Protein 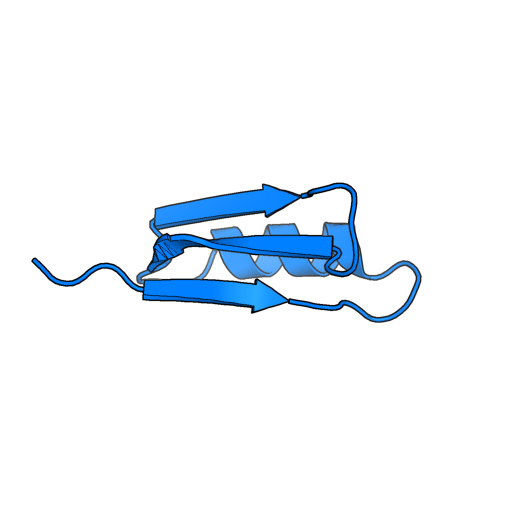AF-A0A932S234-F1 (afdb_monomer_lite)

Radius of gyration: 10.26 Å; chains: 1; bounding box: 23×23×27 Å

Secondary structure (DSSP, 8-state):
----EEEEPPPTT-HHHHHHHHHTSTT--EEEE-SSS-SEEEE-

Foldseek 3Di:
DDKDKDFAADDPPCLVVVQVVLVPDPPWPDWDQDPDPGGIITID

Structure (mmCIF, N/CA/C/O backbone):
data_AF-A0A932S234-F1
#
_entry.id   AF-A0A932S234-F1
#
loop_
_atom_site.group_PDB
_atom_site.id
_atom_site.type_symbol
_atom_site.label_atom_id
_atom_site.label_alt_id
_atom_site.label_comp_id
_atom_site.label_asym_id
_atom_site.label_entity_id
_atom_site.label_seq_id
_atom_site.pdbx_PDB_ins_code
_atom_site.Cartn_x
_atom_site.Cartn_y
_atom_site.Cartn_z
_atom_site.occupancy
_atom_site.B_iso_or_equiv
_atom_site.auth_seq_id
_atom_site.auth_comp_id
_atom_site.auth_asym_id
_atom_site.auth_atom_id
_atom_site.pdbx_PDB_model_num
ATOM 1 N N . MET A 1 1 ? -14.506 1.227 15.982 1.00 75.88 1 MET A N 1
ATOM 2 C CA . MET A 1 1 ? -14.176 1.649 14.604 1.00 75.88 1 MET A CA 1
ATOM 3 C C . MET A 1 1 ? -13.676 0.424 13.864 1.00 75.88 1 MET A C 1
ATOM 5 O O . MET A 1 1 ? -12.975 -0.366 14.486 1.00 75.88 1 MET A O 1
ATOM 9 N N . ILE A 1 2 ? -14.103 0.220 12.620 1.00 88.88 2 ILE A N 1
ATOM 10 C CA . ILE A 1 2 ? -13.671 -0.918 11.795 1.00 88.88 2 ILE A CA 1
ATOM 11 C C . ILE A 1 2 ? -12.361 -0.523 11.118 1.00 88.88 2 ILE A C 1
ATOM 13 O O . ILE A 1 2 ? -12.234 0.625 10.708 1.00 88.88 2 ILE A O 1
ATOM 17 N N . LYS A 1 3 ? -11.418 -1.462 11.038 1.00 91.25 3 LYS A N 1
ATOM 18 C CA . LYS A 1 3 ? -10.192 -1.331 10.251 1.00 91.25 3 LYS A CA 1
ATOM 19 C C . LYS A 1 3 ? -10.234 -2.337 9.114 1.00 91.25 3 LYS A C 1
ATOM 21 O O . LYS A 1 3 ? -10.584 -3.497 9.357 1.00 91.25 3 LYS A O 1
ATOM 26 N N . ALA A 1 4 ? -9.870 -1.913 7.914 1.00 96.38 4 ALA A N 1
ATOM 27 C CA . ALA A 1 4 ? -9.661 -2.803 6.784 1.00 96.38 4 ALA A CA 1
ATOM 28 C C . ALA A 1 4 ? -8.199 -2.742 6.334 1.00 96.38 4 ALA A C 1
ATOM 30 O O . ALA A 1 4 ? -7.599 -1.673 6.284 1.00 96.38 4 ALA A O 1
ATOM 31 N N . TYR A 1 5 ? -7.646 -3.906 5.994 1.00 97.19 5 TYR A N 1
ATOM 32 C CA . TYR A 1 5 ? -6.313 -4.019 5.415 1.00 97.19 5 TYR A CA 1
ATOM 33 C C . TYR A 1 5 ? -6.431 -4.569 4.002 1.00 97.19 5 TYR A C 1
ATOM 35 O O . TYR A 1 5 ? -7.005 -5.641 3.795 1.00 97.19 5 TYR A O 1
ATOM 43 N N . VAL A 1 6 ? -5.899 -3.828 3.035 1.00 97.31 6 VAL A N 1
ATOM 44 C CA . VAL A 1 6 ? -5.912 -4.202 1.620 1.00 97.31 6 VAL A CA 1
ATOM 45 C C . VAL A 1 6 ? -4.492 -4.559 1.199 1.00 97.31 6 VAL A C 1
ATOM 47 O O . VAL A 1 6 ? -3.573 -3.756 1.346 1.00 97.31 6 VAL A O 1
ATOM 50 N N . LEU A 1 7 ? -4.330 -5.778 0.688 1.00 97.88 7 LEU A N 1
ATOM 51 C CA . LEU A 1 7 ? -3.082 -6.302 0.136 1.00 97.88 7 LEU A CA 1
ATOM 52 C C . LEU A 1 7 ? -3.119 -6.127 -1.380 1.00 97.88 7 LEU A C 1
ATOM 54 O O . LEU A 1 7 ? -4.087 -6.542 -2.020 1.00 97.88 7 LEU A O 1
ATOM 58 N N . ILE A 1 8 ? -2.099 -5.486 -1.942 1.00 97.31 8 ILE A N 1
ATOM 59 C CA . ILE A 1 8 ? -2.081 -5.094 -3.351 1.00 97.31 8 ILE A CA 1
ATOM 60 C C . ILE A 1 8 ? -0.837 -5.673 -4.021 1.00 97.31 8 ILE A C 1
ATOM 62 O O . ILE A 1 8 ? 0.288 -5.408 -3.598 1.00 97.31 8 ILE A O 1
ATOM 66 N N . GLU A 1 9 ? -1.061 -6.430 -5.091 1.00 97.31 9 GLU A N 1
ATOM 67 C CA . GLU A 1 9 ? -0.044 -6.785 -6.081 1.00 97.31 9 GLU A CA 1
ATOM 68 C C . GLU A 1 9 ? -0.086 -5.735 -7.199 1.00 97.31 9 GLU A C 1
ATOM 70 O O . GLU A 1 9 ? -1.144 -5.460 -7.777 1.00 97.31 9 GLU A O 1
ATOM 75 N N . ALA A 1 10 ? 1.044 -5.087 -7.455 1.00 95.06 10 ALA A N 1
ATOM 76 C CA . ALA A 1 10 ? 1.182 -4.047 -8.457 1.00 95.06 10 ALA A CA 1
ATOM 77 C C . ALA A 1 10 ? 1.791 -4.616 -9.742 1.00 95.06 10 ALA A C 1
ATO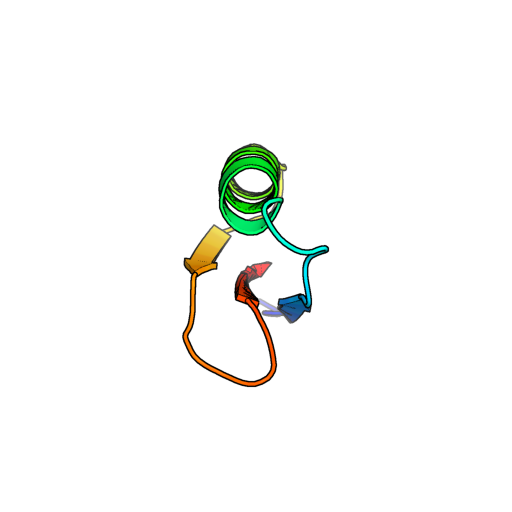M 79 O O . ALA A 1 10 ? 2.595 -5.543 -9.736 1.00 95.06 10 ALA A O 1
ATOM 80 N N . GLU A 1 11 ? 1.456 -4.008 -10.880 1.00 95.50 11 GLU A N 1
ATOM 81 C CA . GLU A 1 11 ? 2.163 -4.331 -12.118 1.00 95.50 11 GLU A CA 1
ATOM 82 C C . GLU A 1 11 ? 3.660 -3.971 -11.995 1.00 95.50 11 GLU A C 1
ATOM 84 O O . GLU A 1 11 ? 3.994 -2.945 -11.382 1.00 95.50 11 GLU A O 1
ATOM 89 N N . PRO A 1 12 ? 4.570 -4.745 -12.623 1.00 93.44 12 PRO A N 1
ATOM 90 C CA . PRO A 1 12 ? 6.006 -4.509 -12.529 1.00 93.44 12 PRO A CA 1
ATOM 91 C C . PRO A 1 12 ? 6.396 -3.058 -12.838 1.00 93.44 12 PRO A C 1
ATOM 93 O O . PRO A 1 12 ? 6.038 -2.500 -13.877 1.00 93.44 12 PRO A O 1
ATOM 96 N N . GLY A 1 13 ? 7.144 -2.441 -11.921 1.00 94.19 13 GLY A N 1
ATOM 97 C CA . GLY A 1 13 ? 7.615 -1.057 -12.043 1.00 94.19 13 GLY A CA 1
ATOM 98 C C . GLY A 1 13 ? 6.578 0.023 -11.710 1.00 94.19 13 GLY A C 1
ATOM 99 O O . GLY A 1 13 ? 6.910 1.206 -11.791 1.00 94.19 13 GLY A O 1
ATOM 100 N N . LYS A 1 14 ? 5.345 -0.335 -11.319 1.00 96.31 14 LYS A N 1
ATOM 101 C CA . LYS A 1 14 ? 4.298 0.635 -10.942 1.00 96.31 14 LYS A CA 1
ATOM 102 C C . LYS A 1 14 ? 4.118 0.831 -9.439 1.00 96.31 14 LYS A C 1
ATOM 104 O O . LYS A 1 14 ? 3.405 1.760 -9.064 1.00 96.31 14 LYS A O 1
ATOM 109 N N . THR A 1 15 ? 4.771 0.027 -8.599 1.00 95.94 15 THR A N 1
ATOM 110 C CA . THR A 1 15 ? 4.635 0.044 -7.132 1.00 95.94 15 THR A CA 1
ATOM 111 C C . THR A 1 15 ? 4.729 1.453 -6.548 1.00 95.94 15 THR A C 1
ATOM 113 O O . THR A 1 15 ? 3.777 1.924 -5.930 1.00 95.94 15 THR A O 1
ATOM 116 N N . LEU A 1 16 ? 5.808 2.180 -6.852 1.00 95.69 16 LEU A N 1
ATOM 117 C CA . LEU A 1 16 ? 6.043 3.518 -6.304 1.00 95.69 16 LEU A CA 1
ATOM 118 C C . LEU A 1 16 ? 4.951 4.522 -6.714 1.00 95.69 16 LEU A C 1
ATOM 120 O O . LEU A 1 16 ? 4.381 5.223 -5.882 1.00 95.69 16 LEU A O 1
ATOM 124 N N . ALA A 1 17 ? 4.621 4.574 -8.008 1.00 97.31 17 ALA A N 1
ATOM 125 C CA . ALA A 1 17 ? 3.604 5.493 -8.519 1.00 97.31 17 ALA A CA 1
ATOM 126 C C . ALA A 1 17 ? 2.204 5.163 -7.978 1.00 97.31 17 ALA A C 1
ATOM 128 O O . ALA A 1 17 ? 1.388 6.063 -7.772 1.00 97.31 17 ALA A O 1
ATOM 129 N N . LEU A 1 18 ? 1.914 3.880 -7.750 1.00 97.19 18 LEU A N 1
ATOM 130 C CA . LEU A 1 18 ? 0.669 3.438 -7.138 1.00 97.19 18 LEU A CA 1
ATOM 131 C C . LEU A 1 18 ? 0.609 3.834 -5.658 1.00 97.19 18 LEU A C 1
ATOM 133 O O . LEU A 1 18 ? -0.397 4.404 -5.244 1.00 97.19 18 LEU A O 1
ATOM 137 N N . ALA A 1 19 ? 1.681 3.614 -4.891 1.00 97.12 19 ALA A N 1
ATOM 138 C CA . ALA A 1 19 ? 1.766 3.990 -3.480 1.00 97.12 19 ALA A CA 1
ATOM 139 C C . ALA A 1 19 ? 1.525 5.494 -3.269 1.00 97.12 19 ALA A C 1
ATOM 141 O O . ALA A 1 19 ? 0.721 5.877 -2.420 1.00 97.12 19 ALA A O 1
ATOM 142 N N . GLU A 1 20 ? 2.133 6.351 -4.093 1.00 97.31 20 GLU A N 1
ATOM 143 C CA . GLU A 1 20 ? 1.919 7.804 -4.025 1.00 97.31 20 GLU A CA 1
ATOM 144 C C . GLU A 1 20 ? 0.468 8.201 -4.325 1.00 97.31 20 GLU A C 1
ATOM 146 O O . GLU A 1 20 ? -0.099 9.070 -3.663 1.00 97.31 20 GLU A O 1
ATOM 151 N N . ARG A 1 21 ? -0.182 7.526 -5.281 1.00 97.62 21 ARG A N 1
ATOM 152 C CA . ARG A 1 21 ? -1.604 7.762 -5.573 1.00 97.62 21 ARG A CA 1
ATOM 153 C C . ARG A 1 21 ? -2.507 7.301 -4.433 1.00 97.62 21 ARG A C 1
ATOM 155 O O . ARG A 1 21 ? -3.484 7.986 -4.150 1.00 97.62 21 ARG A O 1
ATOM 162 N N . LEU A 1 22 ? -2.191 6.178 -3.785 1.00 97.56 22 LEU A N 1
ATOM 163 C CA . LEU A 1 22 ? -2.954 5.641 -2.653 1.00 97.56 22 LEU A CA 1
ATOM 164 C C . LEU A 1 22 ? -2.899 6.577 -1.441 1.00 97.56 22 LEU A C 1
ATOM 166 O O . LEU A 1 22 ? -3.936 6.834 -0.838 1.00 97.56 22 LEU A O 1
ATOM 170 N N . LYS A 1 23 ? -1.730 7.155 -1.134 1.00 97.31 23 LYS A N 1
ATOM 171 C CA . LYS A 1 23 ? -1.559 8.123 -0.032 1.00 97.31 23 LYS A CA 1
ATOM 172 C C . LYS A 1 23 ? -2.428 9.377 -0.184 1.00 97.31 23 LYS A C 1
ATOM 174 O O . LYS A 1 23 ? -2.745 10.023 0.807 1.00 97.31 23 LYS A O 1
ATOM 179 N N . ALA A 1 24 ? -2.805 9.732 -1.413 1.00 97.31 24 ALA A N 1
ATOM 180 C CA . ALA A 1 24 ? -3.665 10.880 -1.694 1.00 97.31 24 ALA A CA 1
ATOM 181 C C . ALA A 1 24 ? -5.171 10.558 -1.618 1.00 97.31 24 ALA A C 1
ATOM 183 O O . ALA A 1 24 ? -5.992 11.468 -1.765 1.00 97.31 24 ALA A O 1
ATOM 184 N N . LEU A 1 25 ? -5.560 9.290 -1.433 1.00 97.25 25 LEU A N 1
ATOM 185 C CA . LEU A 1 25 ? -6.968 8.901 -1.405 1.00 97.25 25 LEU A CA 1
ATOM 186 C C . LEU A 1 25 ? -7.612 9.211 -0.046 1.00 97.25 25 LEU A C 1
ATOM 188 O O . LEU A 1 25 ? -7.061 8.865 0.999 1.00 97.25 25 LEU A O 1
ATOM 192 N N . PRO A 1 26 ? -8.820 9.800 -0.034 1.00 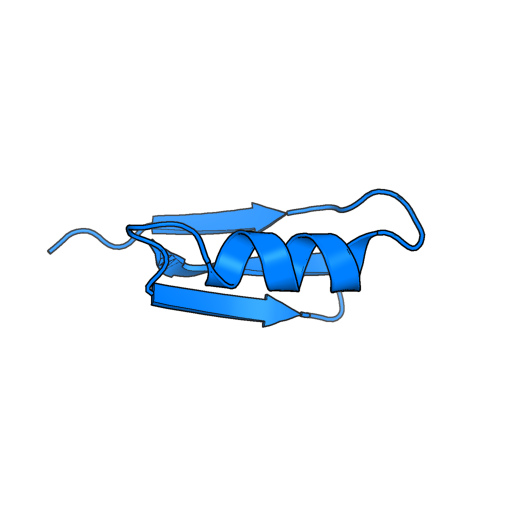96.25 26 PRO A N 1
ATOM 193 C CA . PRO A 1 26 ? -9.562 9.989 1.202 1.00 96.25 26 PRO A CA 1
ATOM 194 C C . PRO A 1 26 ? -9.934 8.634 1.814 1.00 96.25 26 PRO A C 1
ATOM 196 O O . PRO A 1 26 ? -10.404 7.735 1.118 1.00 96.25 26 PRO A O 1
ATOM 199 N N . GLY A 1 27 ? -9.752 8.512 3.128 1.00 94.12 27 GLY A N 1
ATOM 200 C CA . GLY A 1 27 ? -10.030 7.288 3.883 1.00 94.12 27 GLY A CA 1
ATOM 201 C C . GLY A 1 27 ? -8.819 6.375 4.056 1.00 94.12 27 GLY A C 1
ATOM 202 O O . GLY A 1 27 ? -8.830 5.570 4.973 1.00 94.12 27 GLY A O 1
ATOM 203 N N . VAL A 1 28 ? -7.759 6.534 3.260 1.00 96.62 28 VAL A N 1
ATOM 204 C CA . VAL A 1 28 ? -6.500 5.815 3.490 1.00 96.62 28 VAL A CA 1
ATOM 205 C C . VAL A 1 28 ? -5.785 6.423 4.693 1.00 96.62 28 VAL A C 1
ATOM 207 O O . VAL A 1 28 ? -5.503 7.621 4.712 1.00 96.62 28 VAL A O 1
ATOM 210 N N . SER A 1 29 ? -5.500 5.599 5.699 1.00 96.31 29 SER A N 1
ATOM 211 C CA . SER A 1 29 ? -4.775 6.010 6.902 1.00 96.31 29 SER A CA 1
ATOM 212 C C . SER A 1 29 ? -3.279 5.729 6.786 1.00 96.31 29 SER A C 1
ATOM 214 O O . SER A 1 29 ? -2.471 6.588 7.135 1.00 96.31 29 SER A O 1
ATOM 216 N N . GLU A 1 30 ? -2.900 4.569 6.243 1.00 97.12 30 GLU A N 1
ATOM 217 C CA . GLU A 1 30 ? -1.502 4.168 6.068 1.00 97.12 30 GLU A CA 1
ATOM 218 C C . GLU A 1 30 ? -1.270 3.434 4.742 1.00 97.12 30 GLU A C 1
ATOM 220 O O . GLU A 1 30 ? -2.137 2.711 4.250 1.00 97.12 30 GLU A O 1
ATOM 225 N N . VAL A 1 31 ? -0.069 3.603 4.178 1.00 98.12 31 VAL A N 1
ATOM 226 C CA . VAL A 1 31 ? 0.397 2.918 2.964 1.00 98.12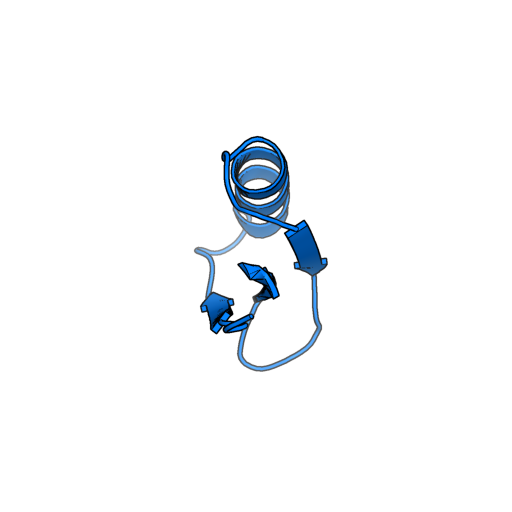 31 VAL A CA 1
ATOM 227 C C . VAL A 1 31 ? 1.843 2.488 3.173 1.00 98.12 31 VAL A C 1
ATOM 229 O O 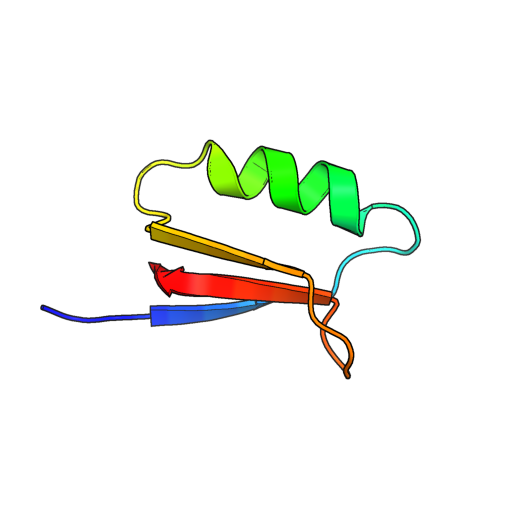. VAL A 1 31 ? 2.710 3.337 3.383 1.00 98.12 31 VAL A O 1
ATOM 232 N N . HIS A 1 32 ? 2.102 1.186 3.063 1.00 97.56 32 HIS A N 1
ATOM 233 C CA . HIS A 1 32 ? 3.427 0.595 3.249 1.00 97.56 32 HIS A CA 1
ATOM 234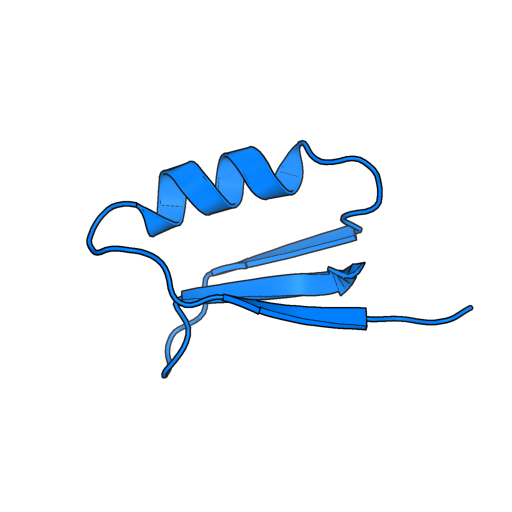 C C . HIS A 1 32 ? 3.818 -0.242 2.039 1.00 97.56 32 HIS A C 1
ATOM 236 O O . HIS A 1 32 ? 3.085 -1.151 1.659 1.00 97.56 32 HIS A O 1
ATOM 242 N N . GLU A 1 33 ? 4.986 0.035 1.468 1.00 96.56 33 GLU A N 1
ATOM 243 C CA . GLU A 1 33 ? 5.639 -0.863 0.512 1.00 96.56 33 GLU A CA 1
ATOM 244 C C . GLU A 1 33 ? 6.306 -2.001 1.292 1.00 96.56 33 GLU A C 1
ATOM 246 O O . GLU A 1 33 ? 7.051 -1.757 2.245 1.00 96.56 33 GLU A O 1
ATOM 251 N N . VAL A 1 34 ? 6.022 -3.248 0.922 1.00 95.69 34 VAL A N 1
ATOM 252 C CA . VAL A 1 34 ? 6.483 -4.433 1.656 1.00 95.69 34 VAL A CA 1
ATOM 253 C C . VAL A 1 34 ? 7.196 -5.410 0.732 1.00 95.69 34 VAL A C 1
ATOM 255 O O . VAL A 1 34 ? 6.952 -5.461 -0.467 1.00 95.69 34 VAL A O 1
ATOM 258 N N . MET A 1 35 ? 8.092 -6.213 1.303 1.00 90.56 35 MET A N 1
ATOM 259 C CA . MET A 1 35 ? 8.679 -7.350 0.597 1.00 90.56 35 MET A CA 1
ATOM 260 C C . MET A 1 35 ? 7.815 -8.589 0.838 1.00 90.56 35 MET A C 1
ATOM 262 O O . MET A 1 35 ? 7.587 -8.959 1.990 1.00 90.56 35 MET A O 1
ATOM 266 N N . GLY A 1 36 ? 7.358 -9.256 -0.221 1.00 90.25 36 GLY A N 1
ATOM 267 C CA . GLY A 1 36 ? 6.532 -10.453 -0.089 1.00 90.25 36 GLY A CA 1
ATOM 268 C C . GLY A 1 36 ? 5.760 -10.800 -1.363 1.00 90.25 36 GLY A C 1
ATOM 269 O O . GLY A 1 36 ? 6.153 -10.371 -2.443 1.00 90.25 36 GLY A O 1
ATOM 270 N N . PRO A 1 37 ? 4.668 -11.581 -1.252 1.00 92.19 37 PRO A N 1
ATOM 271 C CA . PRO A 1 37 ? 3.792 -11.898 -2.385 1.00 92.19 37 PRO A CA 1
ATOM 272 C C . PRO A 1 37 ? 2.914 -10.713 -2.824 1.00 92.19 37 PRO A C 1
ATOM 274 O O . PRO A 1 37 ? 2.201 -10.821 -3.812 1.00 92.19 37 PRO A O 1
ATOM 277 N N . TYR A 1 38 ? 2.947 -9.614 -2.071 1.00 97.12 38 TYR A N 1
ATOM 278 C CA . TYR A 1 38 ? 2.282 -8.355 -2.377 1.00 97.12 38 TYR A CA 1
ATOM 279 C C . TYR A 1 38 ? 3.312 -7.241 -2.292 1.00 97.12 38 TYR A C 1
ATOM 281 O O . TYR A 1 38 ? 4.263 -7.338 -1.513 1.00 97.12 38 TYR A O 1
ATOM 289 N N . ASP A 1 39 ? 3.077 -6.174 -3.041 1.00 97.12 39 ASP A N 1
ATOM 290 C CA . ASP A 1 39 ? 3.968 -5.023 -3.085 1.00 97.12 39 ASP A CA 1
ATOM 291 C C . ASP A 1 39 ? 3.581 -3.962 -2.049 1.00 97.12 39 ASP A C 1
ATOM 293 O O . ASP A 1 39 ? 4.446 -3.248 -1.543 1.00 97.12 39 ASP A O 1
ATOM 297 N N . ILE A 1 40 ? 2.281 -3.828 -1.737 1.00 97.81 40 ILE A N 1
ATOM 298 C CA . ILE A 1 40 ? 1.750 -2.760 -0.873 1.00 97.81 40 ILE A CA 1
ATOM 299 C C . ILE A 1 40 ? 0.700 -3.296 0.112 1.00 97.81 40 ILE A C 1
ATOM 301 O O . ILE A 1 40 ? -0.160 -4.106 -0.242 1.00 97.81 40 ILE A O 1
ATOM 305 N N . VAL A 1 41 ? 0.732 -2.770 1.340 1.00 97.94 41 VAL A N 1
ATOM 306 C CA . VAL A 1 41 ? -0.321 -2.900 2.359 1.00 97.94 41 VAL A CA 1
ATOM 307 C C . VAL A 1 41 ? -0.938 -1.528 2.622 1.00 97.94 41 VAL A C 1
ATOM 309 O O . VAL A 1 41 ? -0.216 -0.562 2.874 1.00 97.94 41 VAL A O 1
ATOM 312 N N . VAL A 1 42 ? -2.269 -1.447 2.596 1.00 98.06 42 VAL A N 1
ATOM 313 C CA . VAL A 1 42 ? -3.033 -0.224 2.898 1.00 98.06 42 VAL A CA 1
ATOM 314 C C . VAL A 1 42 ? -3.932 -0.450 4.108 1.00 98.06 42 VAL A C 1
ATOM 316 O O . VAL A 1 42 ? -4.616 -1.472 4.164 1.00 98.06 42 VAL A O 1
ATOM 319 N N . GLU A 1 43 ? -3.965 0.509 5.034 1.00 97.75 43 GLU A N 1
ATOM 320 C CA . GLU A 1 43 ? -4.988 0.603 6.086 1.00 97.75 43 GLU A CA 1
ATOM 321 C C . GLU A 1 43 ? -6.040 1.659 5.698 1.00 97.75 43 GLU A C 1
ATOM 323 O O . GLU A 1 43 ? -5.698 2.755 5.241 1.00 97.75 43 GLU A O 1
ATOM 328 N N . VAL A 1 44 ? -7.319 1.303 5.858 1.00 94.44 44 VAL A N 1
ATOM 329 C CA . VAL A 1 44 ? -8.521 2.122 5.591 1.00 94.44 44 VAL A CA 1
ATOM 330 C C . VAL A 1 44 ? -9.480 2.066 6.775 1.00 94.44 44 VAL A C 1
ATOM 332 O O . VAL A 1 44 ? -9.616 0.971 7.381 1.00 94.44 44 VAL A O 1
#

pLDDT: mean 95.52, std 3.74, range [75.88, 98.12]

Sequence (44 aa):
MIKAYVLIEAEPGKTLALAERLKALPGVSEVHEVMGPYDIVVEV